Protein AF-X8DZI2-F1 (afdb_monomer)

pLDDT: mean 91.95, std 9.61, range [46.66, 97.12]

Organism: NCBI:txid1299334

Sequence (47 aa):
MMVAAAEAIFSVVGDDLAPDRIVPSPLDPRVAAAVAAAVSAASDTAE

Foldseek 3Di:
DVVLLVVLQQVVCPPVDDPVPNGDDPPPPSSVVSSVVSVVVVVVVPD

Secondary structure (DSSP, 8-state):
-HHHHHHHHHHHHGGG-BTTBSS--TT-HHHHHHHHHHHHHHHHT--

Radius of gyration: 11.48 Å; Cα contacts (8 Å, |Δi|>4): 36; chains: 1; bounding box: 33×16×23 Å

Structure (mmCIF, N/CA/C/O backbone):
data_AF-X8DZI2-F1
#
_entry.id   AF-X8DZI2-F1
#
loop_
_atom_site.group_PDB
_atom_site.id
_atom_site.type_symbol
_atom_site.label_atom_id
_atom_site.label_alt_id
_atom_site.label_comp_id
_atom_site.label_asym_id
_atom_site.label_entity_id
_atom_site.label_seq_id
_atom_site.pdbx_PDB_ins_code
_atom_site.Cartn_x
_atom_site.Cartn_y
_atom_site.Cartn_z
_atom_site.occupancy
_atom_site.B_iso_or_equiv
_atom_site.auth_seq_id
_atom_site.auth_comp_id
_atom_site.auth_asym_id
_atom_site.auth_atom_id
_atom_site.pdbx_PDB_model_num
ATOM 1 N N . MET A 1 1 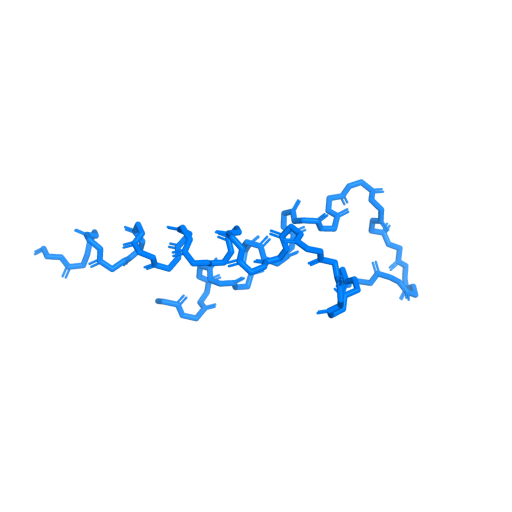? -10.240 -5.291 6.626 1.00 84.25 1 MET A N 1
ATOM 2 C CA . MET A 1 1 ? -9.022 -4.552 7.037 1.00 84.25 1 MET A CA 1
ATOM 3 C C . MET A 1 1 ? -7.748 -5.032 6.337 1.00 84.25 1 MET A C 1
ATOM 5 O O . MET A 1 1 ? -7.146 -4.221 5.653 1.00 84.25 1 MET A O 1
ATOM 9 N N . MET A 1 2 ? -7.334 -6.309 6.429 1.00 92.25 2 MET A N 1
ATOM 10 C CA . MET A 1 2 ? -6.077 -6.766 5.784 1.00 92.25 2 MET A CA 1
ATOM 11 C C . MET A 1 2 ? -6.040 -6.551 4.261 1.00 92.25 2 MET A C 1
ATOM 13 O O . MET A 1 2 ? -5.001 -6.190 3.72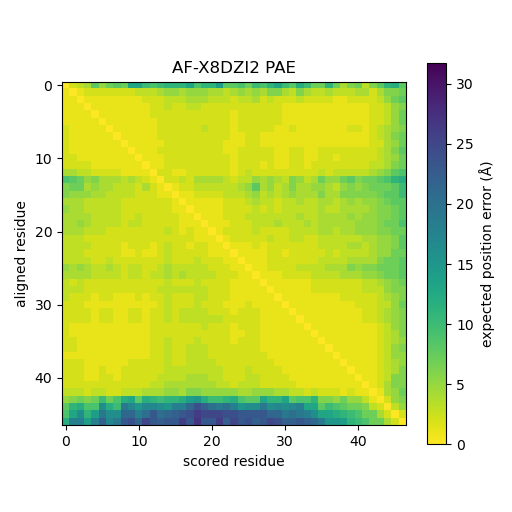1 1.00 92.25 2 MET A O 1
ATOM 17 N N . VAL A 1 3 ? -7.177 -6.724 3.582 1.00 95.69 3 VAL A N 1
ATOM 18 C CA . VAL A 1 3 ? -7.284 -6.495 2.132 1.00 95.69 3 VAL A CA 1
ATOM 19 C C . VAL A 1 3 ? -7.007 -5.029 1.772 1.00 95.69 3 VAL A C 1
ATOM 21 O O . VAL A 1 3 ? -6.189 -4.776 0.899 1.00 95.69 3 VAL A O 1
ATOM 24 N N . ALA A 1 4 ? -7.569 -4.071 2.516 1.00 96.69 4 ALA A N 1
ATOM 25 C CA . ALA A 1 4 ? -7.320 -2.641 2.297 1.00 96.69 4 ALA A CA 1
ATOM 26 C C . ALA A 1 4 ? -5.839 -2.265 2.492 1.00 96.69 4 ALA A C 1
ATOM 28 O O . ALA A 1 4 ? -5.288 -1.460 1.745 1.00 96.69 4 ALA A O 1
ATOM 29 N N . ALA A 1 5 ? -5.164 -2.883 3.467 1.00 96.81 5 ALA A N 1
ATOM 30 C CA . ALA A 1 5 ? -3.724 -2.703 3.640 1.00 96.81 5 ALA A CA 1
ATOM 31 C C . ALA A 1 5 ? -2.933 -3.235 2.432 1.00 96.81 5 ALA A C 1
ATOM 33 O O . ALA A 1 5 ? -2.003 -2.578 1.969 1.00 96.81 5 ALA A O 1
ATOM 34 N N . ALA A 1 6 ? -3.310 -4.403 1.904 1.00 96.50 6 ALA A N 1
ATOM 35 C CA . ALA A 1 6 ? -2.671 -4.983 0.726 1.00 96.50 6 ALA A CA 1
ATOM 36 C C . ALA A 1 6 ? -2.870 -4.115 -0.530 1.00 96.50 6 ALA A C 1
ATOM 38 O O . ALA A 1 6 ? -1.913 -3.878 -1.266 1.00 96.50 6 ALA A O 1
ATOM 39 N N . GLU A 1 7 ? -4.076 -3.584 -0.741 1.00 95.62 7 GLU A N 1
ATOM 40 C CA . GLU A 1 7 ? -4.381 -2.653 -1.836 1.00 95.62 7 GLU A CA 1
ATOM 41 C C . GLU A 1 7 ? -3.563 -1.360 -1.727 1.00 95.62 7 GLU A C 1
ATOM 43 O O . GLU A 1 7 ? -3.008 -0.890 -2.721 1.00 95.62 7 GLU A O 1
ATOM 48 N N . ALA A 1 8 ? -3.408 -0.820 -0.514 1.00 96.50 8 ALA A N 1
ATOM 49 C CA . ALA A 1 8 ? -2.572 0.352 -0.285 1.00 96.50 8 ALA A CA 1
ATOM 50 C C . ALA A 1 8 ? -1.096 0.080 -0.616 1.00 96.50 8 ALA A C 1
ATOM 52 O O . ALA A 1 8 ? -0.476 0.875 -1.320 1.00 96.50 8 ALA A O 1
ATOM 53 N N . ILE A 1 9 ? -0.540 -1.057 -0.181 1.00 95.94 9 ILE A N 1
ATOM 54 C CA . ILE A 1 9 ? 0.839 -1.461 -0.510 1.00 95.94 9 ILE A CA 1
ATOM 55 C C . ILE A 1 9 ? 1.029 -1.577 -2.029 1.00 95.94 9 ILE A C 1
ATOM 57 O O . ILE A 1 9 ? 2.018 -1.072 -2.560 1.00 95.94 9 ILE A O 1
ATOM 61 N N . PHE A 1 10 ? 0.074 -2.195 -2.729 1.00 95.25 10 PHE A N 1
ATOM 62 C CA . PHE A 1 10 ? 0.088 -2.300 -4.188 1.00 95.25 10 PHE A CA 1
ATOM 63 C C . PHE A 1 10 ? 0.069 -0.919 -4.861 1.00 95.25 10 PHE A C 1
ATOM 65 O O . PHE A 1 10 ? 0.873 -0.659 -5.756 1.00 95.25 10 PHE A O 1
ATOM 72 N N . SER A 1 11 ? -0.779 -0.002 -4.384 1.00 94.31 11 SER A N 1
ATOM 73 C CA . SER A 1 11 ? -0.873 1.354 -4.941 1.00 94.31 11 SER A CA 1
ATOM 74 C C . SER A 1 11 ? 0.429 2.159 -4.825 1.00 94.31 11 SER A C 1
ATOM 76 O O . SER A 1 11 ? 0.703 2.997 -5.679 1.00 94.31 11 SER A O 1
ATOM 78 N N . VAL A 1 12 ? 1.256 1.888 -3.806 1.00 95.69 12 VAL A N 1
ATOM 79 C CA . VAL A 1 12 ? 2.551 2.564 -3.618 1.00 95.69 12 VAL A CA 1
ATOM 80 C C . VAL A 1 12 ? 3.596 2.092 -4.628 1.00 95.69 12 VAL A C 1
ATOM 82 O O . VAL A 1 12 ? 4.430 2.900 -5.039 1.00 95.69 12 VAL A O 1
ATOM 85 N N . VAL A 1 13 ? 3.568 0.815 -5.034 1.00 94.38 13 VAL A N 1
ATOM 86 C CA . VAL A 1 13 ? 4.465 0.318 -6.090 1.00 94.38 13 VAL A CA 1
ATOM 87 C C . VAL A 1 13 ? 4.057 0.881 -7.452 1.00 94.38 13 VAL A C 1
ATOM 89 O O . VAL A 1 13 ? 4.919 1.349 -8.187 1.00 94.38 13 VAL A O 1
ATOM 92 N N . GLY A 1 14 ? 2.753 0.907 -7.754 1.00 89.19 14 GLY A N 1
ATOM 93 C CA . GLY A 1 14 ? 2.200 1.535 -8.955 1.00 89.19 14 GLY A CA 1
ATOM 94 C C . GLY A 1 14 ? 2.942 1.149 -10.239 1.00 89.19 14 GLY A C 1
ATOM 95 O O . GLY A 1 14 ? 3.038 -0.029 -10.582 1.00 89.19 14 GLY A O 1
ATOM 96 N N . ASP A 1 15 ? 3.481 2.158 -10.923 1.00 87.69 15 ASP A N 1
ATOM 97 C CA . ASP A 1 15 ? 4.172 2.012 -12.210 1.00 87.69 15 ASP A CA 1
ATOM 98 C C . ASP A 1 15 ? 5.560 1.348 -12.102 1.00 87.69 15 ASP A C 1
ATOM 100 O O . ASP A 1 15 ? 6.102 0.903 -13.112 1.00 87.69 15 ASP A O 1
ATOM 104 N N . ASP A 1 16 ? 6.125 1.223 -10.893 1.00 90.44 16 ASP A N 1
ATOM 105 C CA . ASP A 1 16 ? 7.406 0.539 -10.653 1.00 90.44 16 ASP A CA 1
ATOM 106 C C . ASP A 1 16 ? 7.256 -0.996 -10.578 1.00 90.44 16 ASP A C 1
ATOM 108 O O . ASP A 1 16 ? 8.215 -1.701 -10.243 1.00 90.44 16 ASP A O 1
ATOM 112 N N . LEU A 1 17 ? 6.060 -1.531 -10.852 1.00 94.75 17 LEU A N 1
ATOM 113 C CA . LEU A 1 17 ? 5.785 -2.962 -10.795 1.00 94.75 17 LEU A CA 1
ATOM 114 C C . LEU A 1 17 ? 6.616 -3.729 -11.833 1.00 94.75 17 LEU A C 1
ATOM 116 O O . LEU A 1 17 ? 6.477 -3.545 -13.043 1.00 94.75 17 LEU A O 1
ATOM 120 N N . ALA A 1 18 ? 7.431 -4.663 -11.352 1.00 95.06 18 ALA A N 1
ATOM 121 C CA . ALA A 1 18 ? 8.244 -5.545 -12.182 1.00 95.06 18 ALA A CA 1
ATOM 122 C C . ALA A 1 18 ? 8.278 -6.968 -11.595 1.00 95.06 18 ALA A C 1
ATOM 124 O O . ALA A 1 18 ? 7.981 -7.145 -10.410 1.00 95.06 18 ALA A O 1
ATOM 125 N N . PRO A 1 19 ? 8.662 -8.001 -12.374 1.00 95.44 19 PRO A N 1
ATOM 126 C CA . PRO A 1 19 ? 8.751 -9.376 -11.872 1.00 95.44 19 PRO A CA 1
ATOM 127 C C . PRO A 1 19 ? 9.638 -9.543 -10.626 1.00 95.44 19 PRO A C 1
ATOM 129 O O . PRO A 1 19 ? 9.386 -10.416 -9.801 1.00 95.44 19 PRO A O 1
ATOM 132 N N . ASP A 1 20 ? 10.657 -8.699 -10.473 1.00 94.81 20 ASP A N 1
ATOM 133 C CA . ASP A 1 20 ? 11.579 -8.643 -9.336 1.00 94.81 20 ASP A CA 1
ATOM 134 C C . ASP A 1 20 ? 11.236 -7.537 -8.317 1.00 94.81 20 ASP A C 1
ATOM 136 O O . ASP A 1 20 ? 11.895 -7.413 -7.284 1.00 94.81 20 ASP A O 1
ATOM 140 N N . ARG A 1 21 ? 10.184 -6.7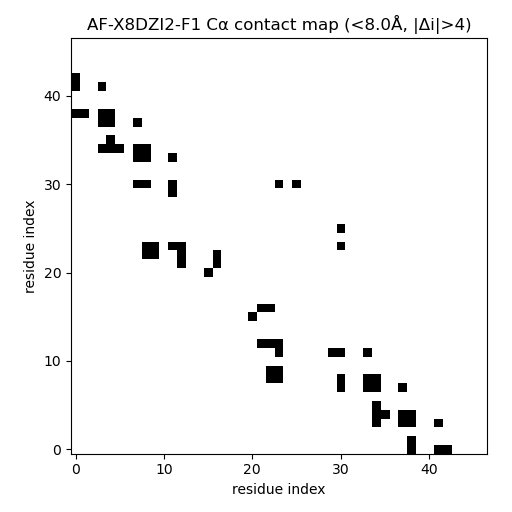51 -8.573 1.00 93.00 21 ARG A N 1
ATOM 141 C CA . ARG A 1 21 ? 9.721 -5.640 -7.733 1.00 93.00 21 ARG A CA 1
ATOM 142 C C . ARG A 1 21 ? 8.194 -5.620 -7.667 1.00 93.00 21 ARG A C 1
ATOM 144 O O . ARG A 1 21 ? 7.528 -4.762 -8.235 1.00 93.00 21 ARG A O 1
ATOM 151 N N . ILE A 1 22 ? 7.646 -6.608 -6.964 1.00 94.06 22 ILE A N 1
ATOM 152 C CA . ILE A 1 22 ? 6.193 -6.783 -6.798 1.00 94.06 22 ILE A CA 1
ATOM 153 C C . ILE A 1 22 ? 5.611 -6.018 -5.599 1.00 94.06 22 ILE A C 1
ATOM 155 O O . ILE A 1 22 ? 4.398 -5.882 -5.475 1.00 94.06 22 ILE A O 1
ATOM 159 N N . VAL A 1 23 ? 6.474 -5.531 -4.707 1.00 94.81 23 VAL A N 1
ATOM 160 C CA . VAL A 1 23 ? 6.125 -4.742 -3.520 1.00 94.81 23 VAL A CA 1
ATOM 161 C C . VAL A 1 23 ? 7.086 -3.557 -3.396 1.00 94.81 23 VAL A C 1
ATOM 163 O O . VAL A 1 23 ? 8.229 -3.657 -3.856 1.00 94.81 23 VAL A O 1
ATOM 166 N N . PRO A 1 24 ? 6.662 -2.437 -2.782 1.00 95.56 24 PRO A N 1
ATOM 167 C CA . PRO A 1 24 ? 7.561 -1.325 -2.503 1.00 95.56 24 PRO A CA 1
ATOM 168 C C . PRO A 1 24 ? 8.631 -1.733 -1.483 1.00 95.56 24 PRO A C 1
ATOM 170 O O . PRO A 1 24 ? 8.496 -2.726 -0.762 1.00 95.56 24 PRO A O 1
ATOM 173 N N . SER A 1 25 ? 9.702 -0.942 -1.398 1.00 92.94 25 SER A N 1
ATOM 174 C CA . SER A 1 25 ? 10.704 -1.127 -0.345 1.00 92.94 25 SER A CA 1
ATOM 175 C C . SER A 1 25 ? 10.040 -1.032 1.038 1.00 92.94 25 SER A C 1
ATOM 177 O O . SER A 1 25 ? 9.274 -0.095 1.268 1.00 92.94 25 SER A O 1
ATOM 179 N N . PRO A 1 26 ? 10.368 -1.915 2.000 1.00 88.12 26 PRO A N 1
ATOM 180 C CA . PRO A 1 26 ? 9.871 -1.806 3.375 1.00 88.12 26 PRO A CA 1
ATOM 181 C C . PRO A 1 26 ? 10.266 -0.497 4.075 1.00 88.12 26 PRO A C 1
ATOM 183 O O . PRO A 1 26 ? 9.661 -0.129 5.077 1.00 88.12 26 PRO A O 1
ATOM 186 N N . LEU A 1 27 ? 11.296 0.187 3.563 1.00 93.75 27 LEU A N 1
ATOM 187 C CA . LEU A 1 27 ? 11.780 1.476 4.061 1.00 93.75 27 LEU A CA 1
ATOM 188 C C . LEU A 1 27 ? 11.277 2.665 3.229 1.00 93.75 27 LEU A C 1
ATOM 190 O O . LEU A 1 27 ? 11.728 3.789 3.444 1.00 93.75 27 LEU A O 1
ATOM 194 N N . ASP A 1 28 ? 10.379 2.439 2.267 1.00 94.75 28 ASP A N 1
ATOM 195 C CA . ASP A 1 28 ? 9.740 3.524 1.529 1.00 94.75 28 ASP A CA 1
ATOM 196 C C . ASP A 1 28 ? 8.819 4.313 2.482 1.00 94.75 28 ASP A C 1
ATOM 198 O O . ASP A 1 28 ? 7.837 3.759 2.994 1.00 94.75 28 ASP A O 1
ATOM 202 N N . PRO A 1 29 ? 9.098 5.607 2.732 1.00 96.00 29 PRO A N 1
ATOM 203 C CA . PRO A 1 29 ? 8.354 6.400 3.708 1.00 96.00 29 PRO A CA 1
ATOM 204 C C . PRO A 1 29 ? 6.877 6.591 3.333 1.00 96.00 29 PRO A C 1
ATOM 206 O O . PRO A 1 29 ? 6.073 6.959 4.189 1.00 96.00 29 PRO A O 1
ATOM 209 N N . ARG A 1 30 ? 6.492 6.325 2.077 1.00 95.81 30 ARG A N 1
ATOM 210 C CA . ARG A 1 30 ? 5.106 6.439 1.605 1.00 95.81 30 ARG A CA 1
ATOM 211 C C . ARG A 1 30 ? 4.208 5.317 2.134 1.00 95.81 30 ARG A C 1
ATOM 213 O O . ARG A 1 30 ? 3.009 5.534 2.299 1.00 95.81 30 ARG A O 1
ATOM 220 N N . VAL A 1 31 ? 4.766 4.137 2.429 1.00 96.69 31 VAL A N 1
ATOM 221 C CA . VAL A 1 31 ? 3.987 2.928 2.759 1.00 96.69 31 VAL A CA 1
ATOM 222 C C . VAL A 1 31 ? 3.193 3.099 4.050 1.00 96.69 31 VAL A C 1
AT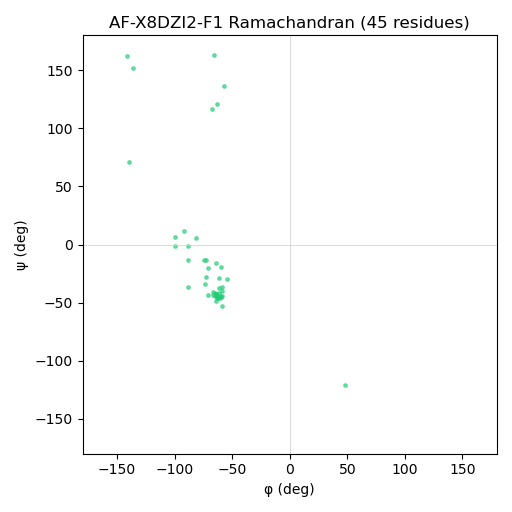OM 224 O O . VAL A 1 31 ? 1.993 2.832 4.073 1.00 96.69 31 VAL A O 1
ATOM 227 N N . ALA A 1 32 ? 3.839 3.574 5.119 1.00 96.12 32 ALA A N 1
ATOM 228 C CA . ALA A 1 32 ? 3.211 3.658 6.437 1.00 96.12 32 ALA A CA 1
ATOM 229 C C . ALA A 1 32 ? 1.971 4.568 6.432 1.00 96.12 32 ALA A C 1
ATOM 231 O O . ALA A 1 32 ? 0.916 4.181 6.935 1.00 96.12 32 ALA A O 1
ATOM 232 N N . ALA A 1 33 ? 2.080 5.751 5.819 1.00 96.50 33 ALA A N 1
ATOM 233 C CA . ALA A 1 33 ? 0.973 6.699 5.738 1.00 96.50 33 ALA A CA 1
ATOM 234 C C . ALA A 1 33 ? -0.178 6.173 4.862 1.00 96.50 33 ALA A C 1
ATOM 236 O O . ALA A 1 33 ? -1.339 6.269 5.260 1.00 96.50 33 ALA A O 1
ATOM 237 N N . ALA A 1 34 ? 0.137 5.575 3.706 1.00 96.69 34 ALA A N 1
ATOM 238 C CA . ALA A 1 34 ? -0.866 5.035 2.790 1.00 96.69 34 ALA A CA 1
ATOM 239 C C . ALA A 1 34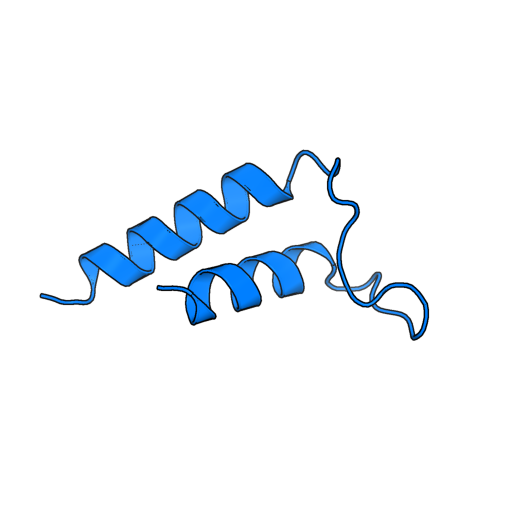 ? -1.670 3.885 3.421 1.00 96.69 34 ALA A C 1
ATOM 241 O O . ALA A 1 34 ? -2.900 3.881 3.366 1.00 96.69 34 ALA A O 1
ATOM 242 N N . VAL A 1 35 ? -0.987 2.938 4.075 1.00 97.12 35 VAL A N 1
ATOM 243 C CA . VAL A 1 35 ? -1.639 1.798 4.737 1.00 97.12 35 VAL A CA 1
ATOM 244 C C . VAL A 1 35 ? -2.508 2.258 5.905 1.00 97.12 35 VAL A C 1
ATOM 246 O O . VAL A 1 35 ? -3.646 1.806 6.022 1.00 97.12 35 VAL A O 1
ATOM 249 N N . ALA A 1 36 ? -2.014 3.170 6.749 1.00 97.00 36 ALA A N 1
ATOM 250 C CA . ALA A 1 36 ? -2.782 3.680 7.884 1.00 97.00 36 ALA A CA 1
ATOM 251 C C . ALA A 1 36 ? -4.085 4.365 7.435 1.00 97.00 36 ALA A C 1
ATOM 253 O O . ALA A 1 36 ? -5.148 4.080 7.988 1.00 97.00 36 ALA A O 1
ATOM 254 N N . ALA A 1 37 ? -4.018 5.205 6.396 1.00 96.69 37 ALA A N 1
ATOM 255 C CA . ALA A 1 37 ? -5.193 5.871 5.839 1.00 96.69 37 ALA A CA 1
ATOM 256 C C . ALA A 1 37 ? -6.216 4.867 5.278 1.00 96.69 37 ALA A C 1
ATOM 258 O O . ALA A 1 37 ? -7.403 4.955 5.594 1.00 96.69 37 ALA A O 1
ATOM 259 N N . ALA A 1 38 ? -5.759 3.880 4.500 1.00 96.75 38 ALA A N 1
ATOM 260 C CA .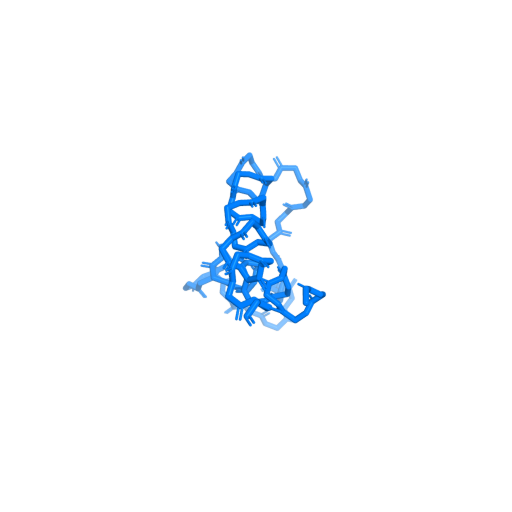 ALA A 1 38 ? -6.633 2.871 3.905 1.00 96.75 38 ALA A CA 1
ATOM 261 C C . ALA A 1 38 ? -7.306 1.976 4.958 1.00 96.75 38 ALA A C 1
ATOM 263 O O . ALA A 1 38 ? -8.499 1.690 4.864 1.00 96.75 38 ALA A O 1
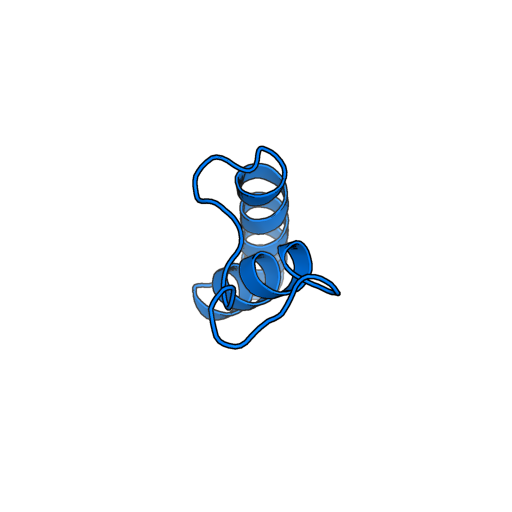ATOM 264 N N . VAL A 1 39 ? -6.565 1.55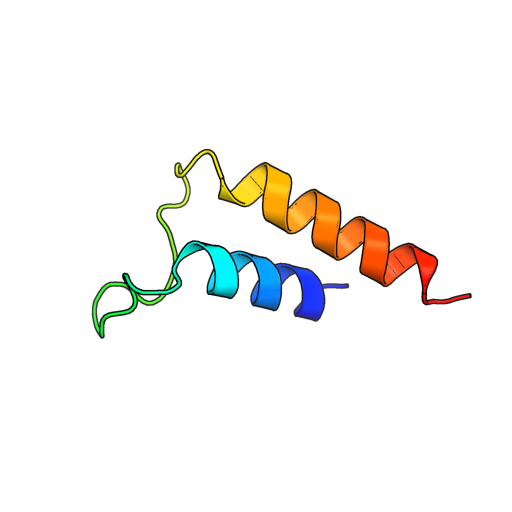2 5.988 1.00 96.94 39 VAL A N 1
ATOM 265 C CA . VAL A 1 39 ? -7.117 0.733 7.078 1.00 96.94 39 VAL A CA 1
ATOM 266 C C . VAL A 1 39 ? -8.134 1.521 7.901 1.00 96.94 39 VAL A C 1
ATOM 268 O O . VAL A 1 39 ? -9.174 0.957 8.237 1.00 96.94 39 VAL A O 1
ATOM 271 N N . SER A 1 40 ? -7.874 2.802 8.191 1.00 96.06 40 SER A N 1
ATOM 272 C CA . SER A 1 40 ? -8.838 3.671 8.882 1.00 96.06 40 SER A CA 1
ATOM 273 C C . SER A 1 40 ? -10.141 3.775 8.090 1.00 96.06 40 SER A C 1
ATOM 275 O O . SER A 1 40 ? -11.196 3.421 8.606 1.00 96.06 40 SER A O 1
ATOM 277 N N . ALA A 1 41 ? -10.062 4.134 6.804 1.00 94.44 41 ALA A N 1
ATOM 278 C CA . ALA A 1 41 ? -11.236 4.273 5.942 1.00 94.44 41 ALA A CA 1
ATOM 279 C C . ALA A 1 41 ? -12.056 2.974 5.831 1.00 94.44 41 ALA A C 1
ATOM 281 O O . ALA A 1 41 ? -13.286 3.004 5.856 1.00 94.44 41 ALA A O 1
ATOM 282 N N . ALA A 1 42 ? -11.379 1.823 5.747 1.00 94.69 42 ALA A N 1
ATOM 283 C CA . ALA A 1 42 ? -12.018 0.508 5.698 1.00 94.69 42 ALA A CA 1
ATOM 284 C C . ALA A 1 42 ? -12.590 0.041 7.050 1.00 94.69 42 ALA A C 1
ATOM 286 O O . ALA A 1 42 ? -13.309 -0.957 7.091 1.00 94.69 42 ALA A O 1
ATOM 287 N N . SER A 1 43 ? -12.227 0.698 8.154 1.00 92.12 43 SER A N 1
ATOM 288 C CA . SER A 1 43 ? -12.779 0.425 9.485 1.00 92.12 43 SER A CA 1
ATOM 289 C C . SER A 1 43 ? -14.033 1.261 9.736 1.00 92.12 43 SER A C 1
ATOM 291 O O . SER A 1 43 ? -14.997 0.739 10.285 1.00 92.12 43 SER A O 1
ATOM 293 N N . ASP A 1 44 ? -14.056 2.504 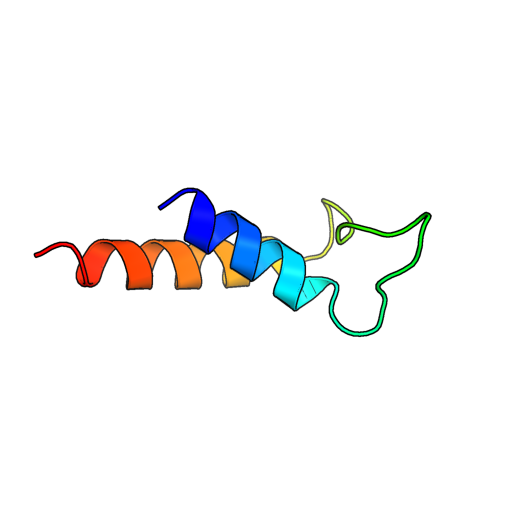9.246 1.00 83.06 44 ASP A N 1
ATOM 294 C CA . ASP A 1 44 ? -15.202 3.419 9.368 1.00 83.06 44 ASP A CA 1
ATOM 295 C C . ASP A 1 44 ? -16.407 3.003 8.500 1.00 83.06 44 ASP A C 1
ATOM 297 O O . ASP A 1 44 ? -17.532 3.410 8.754 1.00 83.06 44 ASP A O 1
ATOM 301 N N . THR A 1 45 ? -16.193 2.180 7.468 1.00 67.69 45 THR A N 1
ATOM 302 C CA . THR A 1 45 ? -17.259 1.640 6.596 1.00 67.69 45 THR A CA 1
ATOM 303 C C . THR A 1 45 ? -17.873 0.329 7.099 1.00 67.69 45 THR A C 1
ATOM 305 O O . THR A 1 45 ? -18.756 -0.214 6.439 1.00 67.69 45 THR A O 1
ATOM 308 N N . ALA A 1 46 ? -17.398 -0.210 8.226 1.00 60.16 46 ALA A N 1
ATOM 309 C CA . ALA A 1 46 ? -17.860 -1.483 8.787 1.00 60.16 46 ALA A CA 1
ATOM 310 C C . ALA A 1 46 ? -19.014 -1.345 9.806 1.00 60.16 46 ALA A C 1
ATOM 312 O O . ALA A 1 46 ? -19.319 -2.319 10.497 1.00 60.16 46 ALA A O 1
ATOM 313 N N . GLU A 1 47 ? -19.636 -0.166 9.896 1.00 46.66 47 GLU A N 1
ATOM 314 C CA . GLU A 1 47 ? -20.835 0.123 10.702 1.00 46.66 47 GLU A CA 1
ATOM 315 C C . GLU A 1 47 ? -22.107 0.079 9.837 1.00 46.66 47 GLU A C 1
ATOM 317 O O . GLU A 1 47 ? -23.109 -0.518 10.298 1.00 46.66 47 GLU A O 1
#

Mean predicted aligned error: 3.55 Å

Solvent-accessible surface area (backbone atoms only — not comparable to full-atom values): 2803 Å² total; per-residue (Å²): 88,72,66,42,32,52,53,32,44,48,62,70,28,53,91,66,58,42,99,91,32,80,59,54,63,94,82,43,79,64,51,64,60,43,25,53,54,35,31,49,57,52,55,72,71,73,118